Protein AF-A0A6V7HRD7-F1 (afdb_monomer_lite)

Radius of gyration: 15.73 Å; chains: 1; bounding box: 34×27×37 Å

pLDDT: mean 93.13, std 6.38, range [72.94, 98.69]

Organism: NCBI:txid1563983

Structure (mmCIF, N/CA/C/O backbone):
data_AF-A0A6V7HRD7-F1
#
_entry.id   AF-A0A6V7HRD7-F1
#
loop_
_atom_site.group_PDB
_atom_site.id
_atom_site.type_symbol
_atom_site.label_atom_id
_atom_site.label_alt_id
_atom_site.label_comp_id
_atom_site.label_asym_id
_atom_site.label_entity_id
_atom_site.label_seq_id
_atom_site.pdbx_PDB_ins_code
_atom_site.Cartn_x
_atom_site.Cartn_y
_atom_site.Cartn_z
_atom_site.occupancy
_atom_site.B_iso_or_equiv
_atom_site.auth_seq_id
_atom_site.auth_comp_id
_atom_site.auth_asym_id
_atom_site.auth_atom_id
_atom_site.pdbx_PDB_model_num
ATOM 1 N N . SER A 1 1 ? -13.264 4.470 23.699 1.00 93.50 1 SER A N 1
ATOM 2 C CA . SER A 1 1 ? -12.172 4.494 24.695 1.00 93.50 1 SER A CA 1
ATOM 3 C C . SER A 1 1 ? -10.852 4.740 23.983 1.00 93.50 1 SER A C 1
ATOM 5 O O . SER A 1 1 ? -10.774 4.519 22.775 1.00 93.50 1 SER A O 1
ATOM 7 N N . ARG A 1 2 ? -9.829 5.212 24.706 1.00 96.19 2 ARG A N 1
ATOM 8 C CA . ARG A 1 2 ? -8.480 5.439 24.157 1.00 96.19 2 ARG A CA 1
ATOM 9 C C . ARG A 1 2 ? -7.882 4.141 23.608 1.00 96.19 2 ARG A C 1
ATOM 11 O O . ARG A 1 2 ? -7.255 4.132 22.558 1.00 96.19 2 ARG A O 1
ATOM 18 N N . GLU A 1 3 ? -8.156 3.043 24.293 1.00 97.69 3 GLU A N 1
ATOM 19 C CA . GLU A 1 3 ? -7.686 1.701 23.980 1.00 97.69 3 GLU A CA 1
ATOM 20 C C . GLU A 1 3 ? -8.352 1.181 22.699 1.00 97.69 3 GLU A C 1
ATOM 22 O O . GLU A 1 3 ? -7.665 0.675 21.820 1.00 97.69 3 GLU A O 1
ATOM 27 N N . ALA A 1 4 ? -9.663 1.397 22.523 1.00 98.12 4 ALA A N 1
ATOM 28 C CA . ALA A 1 4 ? -10.341 1.051 21.273 1.00 98.12 4 ALA A CA 1
ATOM 29 C C . ALA A 1 4 ? -9.805 1.871 20.090 1.00 98.12 4 ALA A C 1
ATOM 31 O O . ALA A 1 4 ? -9.547 1.307 19.032 1.00 98.12 4 ALA A O 1
ATOM 32 N N . ALA A 1 5 ? -9.589 3.180 20.271 1.00 98.38 5 ALA A N 1
ATOM 33 C CA . ALA A 1 5 ? -9.020 4.030 19.225 1.00 98.38 5 ALA A CA 1
ATOM 34 C C . ALA A 1 5 ? -7.625 3.548 18.794 1.00 98.38 5 ALA A C 1
ATOM 36 O O . ALA A 1 5 ? -7.343 3.474 17.599 1.00 98.38 5 ALA A O 1
ATOM 37 N N . PHE A 1 6 ? -6.784 3.156 19.756 1.00 98.06 6 PHE A N 1
ATOM 38 C CA . PHE A 1 6 ? -5.480 2.564 19.472 1.00 98.06 6 PHE A CA 1
ATOM 39 C C . PHE A 1 6 ? -5.600 1.248 18.696 1.00 98.06 6 PHE A C 1
ATOM 41 O O . PHE A 1 6 ? -4.922 1.084 17.685 1.00 98.06 6 PHE A O 1
ATOM 48 N N . VAL A 1 7 ? -6.482 0.338 19.127 1.00 98.50 7 VAL A N 1
ATOM 49 C CA . VAL A 1 7 ? -6.699 -0.953 18.453 1.00 98.50 7 VAL A CA 1
ATOM 50 C C . VAL A 1 7 ? -7.142 -0.746 17.004 1.00 98.50 7 VAL A C 1
ATOM 52 O O . VAL A 1 7 ? -6.561 -1.340 16.101 1.00 98.50 7 VAL A O 1
ATOM 55 N N . TYR A 1 8 ? -8.096 0.150 16.749 1.00 98.44 8 TYR A N 1
ATOM 56 C CA . TYR A 1 8 ? -8.508 0.464 15.379 1.00 98.44 8 TYR A CA 1
ATOM 57 C C . TYR A 1 8 ? -7.360 1.031 14.542 1.00 98.44 8 TYR A C 1
ATOM 59 O O . TYR A 1 8 ? -7.160 0.594 13.409 1.00 98.44 8 TYR A O 1
ATOM 67 N N . ALA A 1 9 ? -6.587 1.967 15.098 1.00 98.62 9 ALA A N 1
ATOM 68 C CA . ALA A 1 9 ? -5.470 2.578 14.389 1.00 98.62 9 ALA A CA 1
ATOM 69 C C . ALA A 1 9 ? -4.391 1.549 14.020 1.00 98.62 9 ALA A C 1
ATOM 71 O O . ALA A 1 9 ? -3.964 1.501 12.866 1.00 98.62 9 ALA A O 1
ATOM 72 N N . ILE A 1 10 ? -3.976 0.697 14.965 1.00 98.44 10 ILE A N 1
ATOM 73 C CA . ILE A 1 10 ? -2.924 -0.294 14.707 1.00 98.44 10 ILE A CA 1
ATOM 74 C C . ILE A 1 10 ? -3.401 -1.401 13.763 1.00 98.44 10 ILE A C 1
ATOM 76 O O . ILE A 1 10 ? -2.644 -1.824 12.892 1.00 98.44 10 ILE A O 1
ATOM 80 N N . SER A 1 11 ? -4.661 -1.833 13.873 1.00 98.69 11 SER A N 1
ATOM 81 C CA . SER A 1 11 ? -5.232 -2.812 12.947 1.00 98.69 11 SER A CA 1
ATOM 82 C C . SER A 1 11 ? -5.322 -2.256 11.525 1.00 98.69 11 SER A C 1
ATOM 84 O O . SER A 1 11 ? -4.900 -2.928 10.587 1.00 98.69 11 SER A O 1
ATOM 86 N N . ALA A 1 12 ? -5.797 -1.017 11.355 1.00 98.62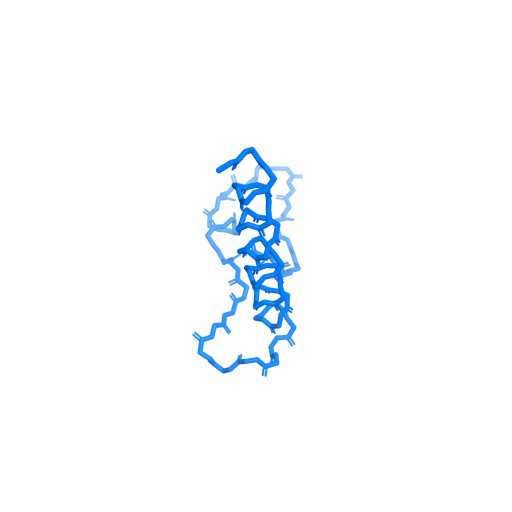 12 ALA A N 1
ATOM 87 C CA . ALA A 1 12 ? -5.859 -0.368 10.046 1.00 98.62 12 ALA A CA 1
ATOM 88 C C . ALA A 1 12 ? -4.462 -0.177 9.433 1.00 98.62 12 ALA A C 1
ATOM 90 O O . ALA A 1 12 ? -4.257 -0.481 8.258 1.00 98.62 12 ALA A O 1
ATOM 91 N N . ALA A 1 13 ? -3.488 0.259 10.238 1.00 98.62 13 ALA A N 1
ATOM 92 C CA . ALA A 1 13 ? -2.101 0.392 9.800 1.00 98.62 13 ALA A CA 1
ATOM 93 C C . ALA A 1 13 ? -1.496 -0.958 9.381 1.00 98.62 13 ALA A C 1
ATOM 95 O O . ALA A 1 13 ? -0.793 -1.025 8.375 1.00 98.62 13 ALA A O 1
ATOM 96 N N . GLY A 1 14 ? -1.801 -2.039 10.107 1.00 98.62 14 GLY A N 1
ATOM 97 C CA . GLY A 1 14 ? -1.343 -3.388 9.773 1.00 98.62 14 GLY A CA 1
ATOM 98 C C . GLY A 1 14 ? -1.868 -3.880 8.424 1.00 98.62 14 GLY A C 1
ATOM 99 O O . GLY A 1 14 ? -1.098 -4.432 7.640 1.00 98.62 14 GLY A O 1
ATOM 100 N N . VAL A 1 15 ? -3.150 -3.633 8.128 1.00 98.44 15 VAL A N 1
ATOM 101 C CA . VAL A 1 15 ? -3.750 -3.957 6.822 1.00 98.44 15 VAL A CA 1
ATOM 102 C C . VAL A 1 15 ? -3.118 -3.127 5.707 1.00 98.44 15 VAL A C 1
ATOM 104 O O . VAL A 1 15 ? -2.729 -3.681 4.684 1.00 98.44 15 VAL A O 1
ATOM 107 N N . ALA A 1 16 ? -2.976 -1.814 5.901 1.00 98.06 16 ALA A N 1
ATOM 108 C CA . ALA A 1 16 ? -2.343 -0.952 4.906 1.00 98.06 16 ALA A CA 1
ATOM 109 C C . ALA A 1 16 ? -0.909 -1.415 4.598 1.00 98.06 16 ALA A C 1
ATOM 111 O O . ALA A 1 16 ? -0.548 -1.577 3.437 1.00 98.06 16 ALA A O 1
ATOM 112 N N . TYR A 1 17 ? -0.121 -1.716 5.632 1.00 98.06 17 TYR A N 1
ATOM 113 C CA . TYR A 1 17 ? 1.255 -2.182 5.480 1.00 98.06 17 TYR A CA 1
ATOM 114 C C . TYR A 1 17 ? 1.357 -3.519 4.732 1.00 98.06 17 TYR A C 1
ATOM 116 O O . TYR A 1 17 ? 2.180 -3.659 3.828 1.00 98.06 17 TYR A O 1
ATOM 124 N N . SER A 1 18 ? 0.534 -4.510 5.093 1.00 97.94 18 SER A N 1
ATOM 125 C CA . SER A 1 18 ? 0.597 -5.832 4.459 1.00 97.94 18 SER A CA 1
ATOM 126 C C . SER A 1 18 ? 0.205 -5.778 2.984 1.00 97.94 18 SER A C 1
ATOM 128 O O . SER A 1 18 ? 0.884 -6.386 2.156 1.00 97.94 18 SER A O 1
ATOM 130 N N . VAL A 1 19 ? -0.835 -5.011 2.648 1.00 97.25 19 VAL A N 1
ATOM 131 C CA . VAL A 1 19 ? -1.295 -4.832 1.267 1.00 97.25 19 VAL A CA 1
ATOM 132 C C . VAL A 1 19 ? -0.244 -4.098 0.440 1.00 97.25 19 VAL A C 1
ATOM 134 O O . VAL A 1 19 ? 0.151 -4.604 -0.608 1.00 97.25 19 VAL A O 1
ATOM 137 N N . THR A 1 20 ? 0.271 -2.961 0.917 1.00 97.31 20 THR A N 1
ATOM 138 C CA . THR A 1 20 ? 1.304 -2.198 0.198 1.00 97.31 20 THR A CA 1
ATOM 139 C C . THR A 1 20 ? 2.552 -3.044 -0.062 1.00 97.31 20 THR A C 1
ATOM 141 O O . THR A 1 20 ? 3.092 -3.037 -1.170 1.00 97.31 20 THR A O 1
ATOM 144 N N . ARG A 1 21 ? 2.969 -3.855 0.916 1.00 96.69 21 ARG A N 1
ATOM 145 C CA . ARG A 1 21 ? 4.120 -4.749 0.767 1.00 96.69 21 ARG A CA 1
ATOM 146 C C . ARG A 1 21 ? 3.874 -5.900 -0.214 1.00 96.69 21 ARG A C 1
ATOM 148 O O . ARG A 1 21 ? 4.797 -6.312 -0.913 1.00 96.69 21 ARG A O 1
ATOM 155 N N . ALA A 1 22 ? 2.654 -6.426 -0.283 1.00 97.56 22 ALA A N 1
ATOM 156 C CA . ALA A 1 22 ? 2.284 -7.430 -1.280 1.00 97.56 22 ALA A CA 1
ATOM 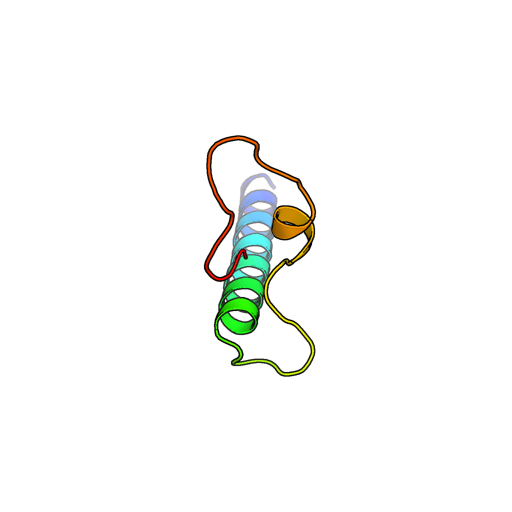157 C C . ALA A 1 22 ? 2.271 -6.825 -2.698 1.00 97.56 22 ALA A C 1
ATOM 159 O O . ALA A 1 22 ? 2.792 -7.433 -3.636 1.00 97.56 22 ALA A O 1
ATOM 160 N N . CYS A 1 23 ? 1.771 -5.591 -2.843 1.00 97.06 23 CYS A N 1
ATOM 161 C CA . CYS A 1 23 ? 1.808 -4.838 -4.100 1.00 97.06 23 CYS A CA 1
ATOM 162 C C . CYS A 1 23 ? 3.242 -4.593 -4.587 1.00 97.06 23 CYS A C 1
ATOM 164 O O . CYS A 1 23 ? 3.549 -4.831 -5.754 1.00 97.06 23 CYS A O 1
ATOM 166 N N . SER A 1 24 ? 4.142 -4.158 -3.699 1.00 95.62 24 SER A N 1
ATOM 167 C CA . SER A 1 24 ? 5.537 -3.871 -4.060 1.00 95.62 24 SER A CA 1
ATOM 168 C C . SER A 1 24 ? 6.332 -5.127 -4.444 1.00 95.62 24 SER A C 1
ATOM 170 O O . SER A 1 24 ? 7.298 -5.055 -5.204 1.00 95.62 24 SER A O 1
ATOM 172 N N . ARG A 1 25 ? 5.900 -6.302 -3.974 1.00 96.25 25 ARG A N 1
ATOM 173 C CA . ARG A 1 25 ? 6.460 -7.609 -4.351 1.00 96.25 25 ARG A CA 1
ATOM 174 C C . ARG A 1 25 ? 5.833 -8.228 -5.598 1.00 96.25 25 ARG A C 1
ATOM 176 O O . ARG A 1 25 ? 6.336 -9.245 -6.068 1.00 96.25 25 ARG A O 1
ATOM 183 N N . GLY A 1 26 ? 4.756 -7.643 -6.121 1.00 95.31 26 GLY A N 1
ATOM 184 C CA . GLY A 1 26 ? 3.994 -8.219 -7.229 1.00 95.31 26 GLY A CA 1
ATOM 185 C C . GLY A 1 26 ? 3.227 -9.490 -6.849 1.00 95.31 26 GLY A C 1
ATOM 186 O O . GLY A 1 26 ? 2.937 -10.305 -7.718 1.00 95.31 26 GLY A O 1
ATOM 187 N N . GLU A 1 27 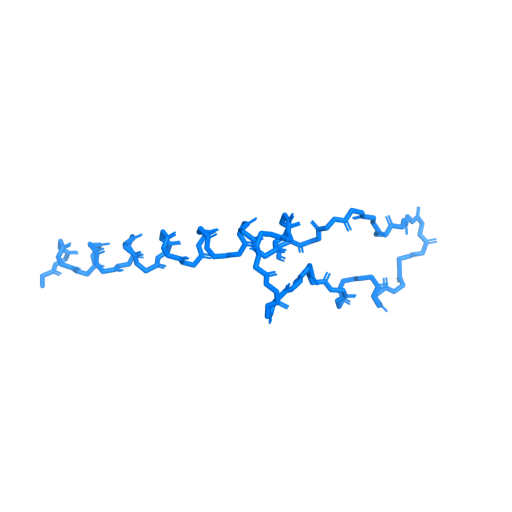? 2.911 -9.680 -5.562 1.00 97.94 27 GLU A N 1
ATOM 188 C CA . GLU A 1 27 ? 2.077 -10.798 -5.087 1.00 97.94 27 GLU A CA 1
ATOM 189 C C . GLU A 1 27 ? 0.590 -10.590 -5.443 1.00 97.94 27 GLU A C 1
ATOM 191 O O . GLU A 1 27 ? -0.186 -11.543 -5.465 1.00 97.94 27 GLU A O 1
ATOM 196 N N . LEU A 1 28 ? 0.195 -9.346 -5.738 1.00 96.88 28 LEU A N 1
ATOM 197 C CA . LEU A 1 28 ? -1.153 -8.941 -6.135 1.00 96.88 28 LEU A CA 1
ATOM 198 C C . LEU A 1 28 ? -1.135 -8.372 -7.557 1.00 96.88 28 LEU A C 1
ATOM 200 O O . LEU A 1 28 ? -0.223 -7.634 -7.922 1.00 96.88 28 LEU A O 1
ATOM 204 N N . THR A 1 29 ? -2.159 -8.685 -8.352 1.00 96.12 29 THR A N 1
ATOM 205 C CA . THR A 1 29 ? -2.240 -8.287 -9.769 1.00 96.12 29 THR A CA 1
ATOM 206 C C . THR A 1 29 ? -2.846 -6.905 -9.994 1.00 96.12 29 THR A C 1
ATOM 208 O O . THR A 1 29 ? -2.606 -6.300 -11.034 1.00 96.12 29 THR A O 1
ATOM 211 N N . ASP A 1 30 ? -3.621 -6.397 -9.034 1.00 96.56 30 ASP A N 1
ATOM 212 C CA . ASP A 1 30 ? -4.385 -5.148 -9.177 1.00 96.56 30 ASP A CA 1
ATOM 213 C C . ASP A 1 30 ? -3.623 -3.896 -8.711 1.00 96.56 30 ASP A C 1
ATOM 215 O O . ASP A 1 30 ? -4.149 -2.783 -8.744 1.00 96.56 30 ASP A O 1
ATOM 219 N N . CYS A 1 31 ? -2.380 -4.053 -8.261 1.00 95.75 31 CYS A N 1
ATOM 220 C CA . CYS A 1 31 ? -1.544 -2.960 -7.780 1.00 95.75 31 CYS A CA 1
ATOM 221 C C . CYS A 1 31 ? -0.068 -3.181 -8.132 1.00 95.75 31 CYS A C 1
ATOM 223 O O . CYS A 1 31 ? 0.362 -4.285 -8.454 1.00 95.75 31 CYS A O 1
ATOM 225 N N . SER A 1 32 ? 0.718 -2.106 -8.071 1.00 94.31 32 SER A N 1
ATOM 226 C CA . SER A 1 32 ? 2.154 -2.116 -8.359 1.00 94.31 32 SER A CA 1
ATOM 227 C C . SER A 1 32 ? 2.882 -1.048 -7.542 1.00 94.31 32 SER A C 1
ATOM 229 O O . SER A 1 32 ? 2.242 -0.227 -6.888 1.00 94.31 32 SER A O 1
ATOM 231 N N . CYS A 1 33 ? 4.212 -1.013 -7.648 1.00 94.56 33 CYS A N 1
ATOM 232 C CA . CYS A 1 33 ? 5.062 0.048 -7.099 1.00 94.56 33 CYS A CA 1
ATOM 233 C C . CYS A 1 33 ? 4.572 1.462 -7.461 1.00 94.56 33 CYS A C 1
ATOM 235 O O . CYS A 1 33 ? 4.084 1.682 -8.579 1.00 94.56 33 CYS A O 1
ATOM 237 N N . ASP A 1 34 ? 4.804 2.440 -6.580 1.00 92.94 34 ASP A N 1
ATOM 238 C CA . ASP A 1 34 ? 4.567 3.848 -6.905 1.00 92.94 34 ASP A CA 1
ATOM 239 C C . ASP A 1 34 ? 5.633 4.377 -7.884 1.00 92.94 34 ASP A C 1
ATOM 241 O O . ASP A 1 34 ? 6.814 4.539 -7.564 1.00 92.94 34 ASP A O 1
ATOM 245 N N . ASN A 1 35 ? 5.199 4.687 -9.106 1.00 88.00 35 ASN A N 1
ATOM 246 C CA . ASN A 1 35 ? 6.051 5.234 -10.162 1.00 88.00 35 ASN A CA 1
ATOM 247 C C . ASN A 1 35 ? 6.068 6.772 -10.202 1.00 88.00 35 ASN A C 1
ATOM 249 O O . ASN A 1 35 ? 6.839 7.357 -10.967 1.00 88.00 35 ASN A O 1
ATOM 253 N N . ARG A 1 36 ? 5.261 7.459 -9.383 1.00 89.00 36 ARG A N 1
ATOM 254 C CA . ARG A 1 36 ? 5.167 8.933 -9.381 1.00 89.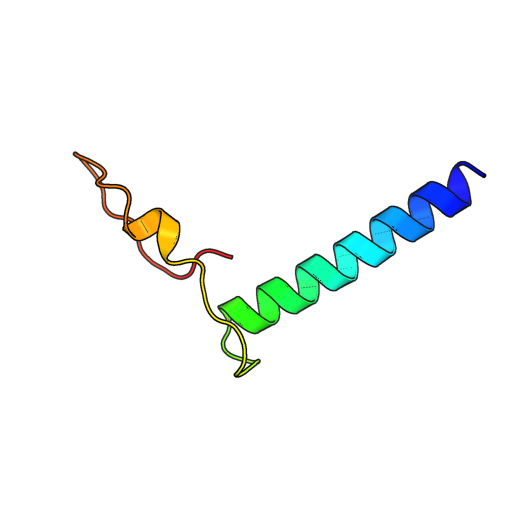00 36 ARG A CA 1
ATOM 255 C C . ARG A 1 36 ? 6.464 9.595 -8.939 1.00 89.00 36 ARG A C 1
ATOM 257 O O . ARG A 1 36 ? 6.813 10.667 -9.426 1.00 89.00 36 ARG A O 1
ATOM 264 N N . VAL A 1 37 ? 7.193 8.951 -8.035 1.00 82.94 37 VAL A N 1
ATOM 265 C CA . VAL A 1 37 ? 8.497 9.418 -7.557 1.00 82.94 37 VAL A CA 1
ATOM 266 C C . VAL A 1 37 ? 9.527 9.451 -8.688 1.00 82.94 37 VAL A C 1
ATOM 268 O O . VAL A 1 37 ? 10.269 10.423 -8.801 1.00 82.94 37 VAL A O 1
ATOM 271 N N . ARG A 1 38 ? 9.504 8.464 -9.591 1.00 81.94 38 ARG A N 1
ATOM 272 C CA . ARG A 1 38 ? 10.392 8.427 -10.763 1.00 81.94 38 ARG A CA 1
ATOM 273 C C . ARG A 1 38 ? 10.095 9.531 -11.779 1.00 81.94 38 ARG A C 1
ATOM 275 O O . ARG A 1 38 ? 10.996 9.926 -12.507 1.00 81.94 38 ARG A O 1
ATOM 282 N N . ALA A 1 39 ? 8.869 10.059 -11.806 1.00 78.81 39 ALA A N 1
ATOM 283 C CA . ALA A 1 39 ? 8.519 11.201 -12.653 1.00 78.81 39 ALA A CA 1
ATOM 284 C C . ALA A 1 39 ? 9.148 12.523 -12.170 1.00 78.81 39 ALA A C 1
ATOM 286 O O . ALA A 1 39 ? 9.168 13.507 -12.908 1.00 78.81 39 ALA A O 1
ATOM 287 N N . ARG A 1 40 ? 9.674 12.570 -10.938 1.00 81.44 40 ARG A N 1
ATOM 288 C CA . ARG A 1 40 ? 10.412 13.731 -10.437 1.00 81.44 40 ARG A CA 1
ATOM 289 C C . ARG A 1 40 ? 11.852 13.649 -10.930 1.00 81.44 40 ARG A C 1
ATOM 291 O O . ARG A 1 40 ? 12.617 12.795 -10.488 1.00 81.44 40 ARG A O 1
ATOM 298 N N . HIS A 1 41 ? 12.229 14.566 -11.818 1.00 72.94 41 HIS A N 1
ATOM 299 C CA . HIS A 1 41 ? 13.617 14.708 -12.248 1.00 72.94 41 HIS A CA 1
ATOM 300 C C . HIS A 1 41 ? 14.496 15.132 -11.066 1.00 72.94 41 HIS A C 1
ATOM 302 O O . HIS A 1 41 ? 14.412 16.261 -10.586 1.00 72.94 41 HIS A O 1
ATOM 308 N N . ALA A 1 42 ? 15.351 14.221 -10.607 1.00 79.38 42 ALA A N 1
ATOM 309 C CA . ALA A 1 42 ? 16.465 14.543 -9.730 1.00 79.38 42 ALA A CA 1
ATOM 310 C C . ALA A 1 42 ? 17.681 14.914 -10.595 1.00 7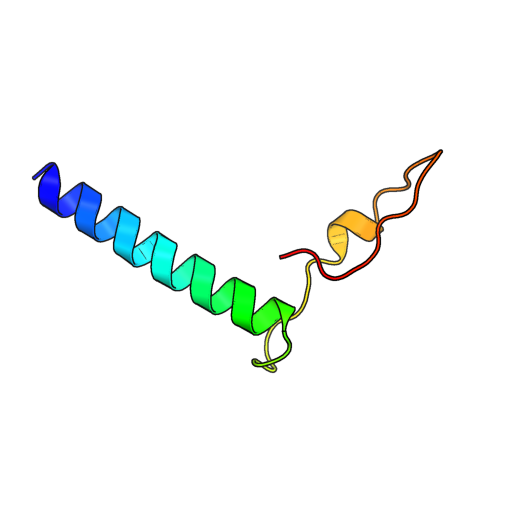9.38 42 ALA A C 1
ATOM 312 O O . ALA A 1 42 ? 17.976 14.254 -11.590 1.00 79.38 42 ALA A O 1
ATOM 313 N N . SER A 1 43 ? 18.361 16.008 -10.255 1.00 81.38 43 SER A N 1
ATOM 314 C CA . SER A 1 43 ? 19.442 16.580 -11.070 1.00 81.38 43 SER A CA 1
ATOM 315 C C . SER A 1 43 ? 20.781 15.850 -10.921 1.00 81.38 43 SER A C 1
ATOM 317 O O . SER A 1 43 ? 21.635 15.961 -11.794 1.00 81.38 43 SER A O 1
ATOM 319 N N . ASN A 1 44 ? 20.977 15.112 -9.828 1.00 91.69 44 ASN A N 1
ATOM 320 C CA . ASN A 1 44 ? 22.266 14.530 -9.438 1.00 91.69 44 ASN A CA 1
ATOM 321 C C . ASN A 1 44 ? 22.190 13.058 -8.998 1.00 91.69 44 ASN A C 1
ATOM 323 O O . ASN A 1 44 ? 23.197 12.493 -8.578 1.00 91.69 44 ASN A O 1
ATOM 327 N N . TRP A 1 45 ? 21.014 12.437 -9.063 1.00 88.50 45 TRP A N 1
ATOM 328 C CA . TRP A 1 45 ? 20.802 11.032 -8.714 1.00 88.50 45 TRP A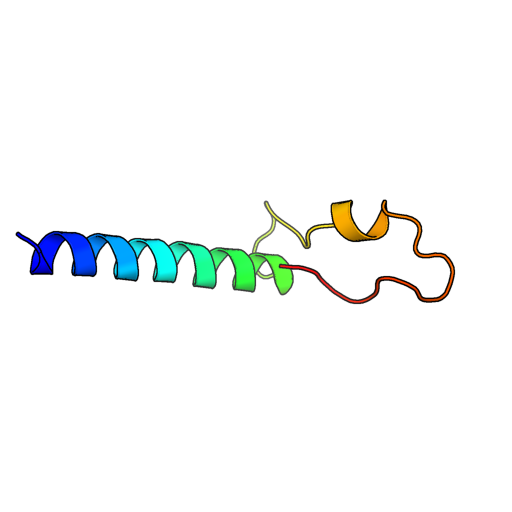 CA 1
ATOM 329 C C . TRP A 1 45 ? 19.542 10.502 -9.406 1.00 88.50 45 TRP A C 1
ATOM 331 O O . TRP A 1 45 ? 18.758 11.281 -9.943 1.00 88.50 45 TRP A O 1
ATOM 341 N N . GLN A 1 46 ? 19.353 9.182 -9.432 1.00 86.94 46 GLN A N 1
ATOM 342 C CA . GLN A 1 46 ? 18.210 8.552 -10.098 1.00 86.94 46 GLN A CA 1
ATOM 343 C C . GLN A 1 46 ? 17.383 7.732 -9.111 1.00 86.94 46 GLN A C 1
ATOM 345 O O . GLN A 1 46 ? 17.928 6.964 -8.318 1.00 86.94 46 GLN A O 1
ATOM 350 N N . TRP A 1 47 ? 16.060 7.866 -9.193 1.00 89.25 47 TRP A N 1
ATOM 351 C CA . TRP A 1 47 ? 15.132 6.998 -8.478 1.00 89.25 47 TRP A CA 1
ATOM 352 C C . TRP A 1 47 ? 15.158 5.593 -9.086 1.00 89.25 47 TRP A C 1
ATOM 354 O O . TRP A 1 47 ? 14.925 5.419 -10.282 1.00 89.25 47 TRP A O 1
ATOM 364 N N . GLY A 1 48 ? 15.415 4.585 -8.256 1.00 87.94 48 GLY A N 1
ATOM 365 C CA . GLY A 1 48 ? 15.439 3.175 -8.644 1.00 87.94 48 GLY A CA 1
ATOM 366 C C . GLY A 1 48 ? 14.599 2.311 -7.706 1.00 87.94 48 GLY A C 1
ATOM 367 O O . GLY A 1 48 ? 14.047 2.796 -6.724 1.00 87.94 48 GLY A O 1
ATOM 368 N N . GLY A 1 49 ? 14.502 1.017 -8.014 1.00 90.75 49 GLY A N 1
ATOM 369 C CA . GLY A 1 49 ? 13.782 0.052 -7.177 1.00 90.75 49 GLY A CA 1
ATOM 370 C C . GLY A 1 49 ? 12.259 0.210 -7.208 1.00 90.75 49 GLY A C 1
ATOM 371 O O . GLY A 1 49 ? 11.703 0.813 -8.125 1.00 90.75 49 GLY A O 1
ATOM 372 N N . CYS A 1 50 ? 11.585 -0.369 -6.223 1.00 91.94 50 CYS A N 1
ATOM 373 C CA . CYS A 1 50 ? 10.135 -0.328 -6.085 1.00 91.94 50 CYS A CA 1
ATOM 374 C C . CYS A 1 50 ? 9.788 0.542 -4.876 1.00 91.94 50 CYS A C 1
ATOM 376 O O . CYS A 1 50 ? 10.116 0.167 -3.752 1.00 91.94 50 CYS A O 1
ATOM 378 N N . SER A 1 51 ? 9.182 1.708 -5.113 1.00 92.12 51 SER A N 1
ATOM 379 C CA . SER A 1 51 ? 8.576 2.471 -4.022 1.00 92.12 51 SER A CA 1
ATOM 380 C C . SER A 1 51 ? 7.299 1.766 -3.588 1.00 92.12 51 SER A C 1
ATOM 382 O O . SER A 1 51 ? 6.502 1.369 -4.442 1.00 92.12 51 SER A O 1
ATOM 384 N N . GLU A 1 52 ? 7.135 1.630 -2.277 1.00 86.62 52 GLU A N 1
ATOM 385 C CA . GLU A 1 52 ? 5.840 1.354 -1.649 1.00 86.62 52 GLU A CA 1
ATOM 386 C C . GLU A 1 52 ? 4.862 2.516 -1.866 1.00 86.62 52 GLU A C 1
ATOM 388 O O . GLU A 1 52 ? 5.345 3.661 -2.068 1.00 86.62 52 GLU A O 1
#

Secondary structure (DSSP, 8-state):
-HHHHHHHHHHHHHHHHHHHHHHHTT-SSS-----TTTTS--SS----S---

Sequence (52 aa):
SREAAFVYAISAAGVAYSVTRACSRGELTDCSCDNRVRARHASNWQWGGCSE

InterPro domains:
  IPR005817 Wnt [PF00110] (1-52)
  IPR005817 Wnt [PR01349] (2-16)
  IPR005817 Wnt [PR01349] (21-34)
  IPR005817 Wnt [PR01349] (45-52)
  IPR005817 Wnt [PTHR12027] (1-52)

Foldseek 3Di:
DVVVVVVVVVVVVVVVVVVVVCQPVVVDDVHHFDCVVQVDDDPPDGDDGGHD